Protein AF-A0A521ZSY3-F1 (afdb_monomer_lite)

Secondary structure (DSSP, 8-state):
---TT--------------------TTTS-HHHHHHHHHHHHS-HHHHHHHHHHHTSHHHHHHTHHHHHHHHHHHHHTTSS-HHHHHHHHHHTT-

Radius of gyration: 20.47 Å; chains: 1; bounding box: 35×63×45 Å

Sequence (95 aa):
MWNPFAKKSTQPVAGTGGASQPSDDPQNMGFMQRLAMKKLASMSEAERMKLMQKVLTPDNIQKNKGQILGAMEQMKASGQISEAQMREAKQRMGL

Foldseek 3Di:
DDDPPPPDPDDDPDDDDDPDPPPVPLVPDDPVRNVVVVVQVPDDPVVVVVVVVVCLDLVNCVVCVVVVLVVLVVCVVVVVDPPVRSVVVCVVSVD

Structure (mmCIF, N/CA/C/O backbone):
data_AF-A0A521ZSY3-F1
#
_entry.id   AF-A0A521ZSY3-F1
#
loop_
_ato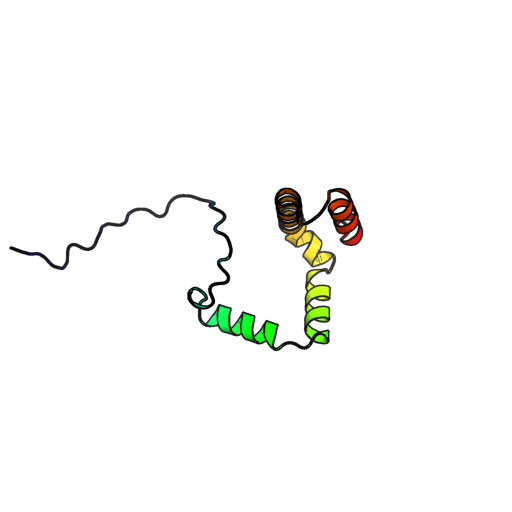m_site.group_PDB
_atom_site.id
_atom_site.type_symbol
_atom_site.label_atom_id
_atom_site.label_alt_id
_atom_site.label_comp_id
_atom_site.label_asym_id
_atom_site.label_entity_id
_atom_site.label_seq_id
_atom_site.pdbx_PDB_ins_code
_atom_site.Cartn_x
_atom_site.Cartn_y
_atom_site.Cartn_z
_atom_site.occupancy
_atom_site.B_iso_or_equiv
_atom_site.auth_seq_id
_atom_site.auth_comp_id
_atom_site.auth_asym_id
_atom_site.auth_atom_id
_atom_site.pdbx_PDB_model_num
ATOM 1 N N . MET A 1 1 ? -8.674 -50.419 30.621 1.00 50.00 1 MET A N 1
ATOM 2 C CA . MET A 1 1 ? -7.493 -50.549 29.737 1.00 50.00 1 MET A CA 1
ATOM 3 C C . MET A 1 1 ? -7.309 -49.222 29.014 1.00 50.00 1 MET A C 1
ATOM 5 O O . MET A 1 1 ? -8.262 -48.739 28.419 1.00 50.00 1 MET A O 1
ATOM 9 N N . TRP A 1 2 ? -6.151 -48.582 29.167 1.00 62.16 2 TRP A N 1
ATOM 10 C CA . TRP A 1 2 ? -5.852 -47.255 28.614 1.00 62.16 2 TRP A CA 1
ATOM 11 C C . TRP A 1 2 ? -5.376 -47.389 27.161 1.00 62.16 2 TRP A C 1
ATOM 13 O O . TRP A 1 2 ? -4.517 -48.221 26.883 1.00 62.16 2 TRP A O 1
ATOM 23 N N . ASN A 1 3 ? -5.961 -46.615 26.239 1.00 73.19 3 ASN A N 1
ATOM 24 C CA . ASN A 1 3 ? -5.700 -46.708 24.801 1.00 73.19 3 ASN A CA 1
ATOM 25 C C . ASN A 1 3 ? -5.027 -45.412 24.287 1.00 73.19 3 ASN A C 1
ATOM 27 O O . ASN A 1 3 ? -5.719 -44.409 24.094 1.00 73.19 3 ASN A O 1
ATOM 31 N N . PRO A 1 4 ? -3.699 -45.392 24.064 1.00 68.62 4 PRO A N 1
ATOM 32 C CA . PRO A 1 4 ? -2.937 -44.176 23.755 1.00 68.62 4 PRO A CA 1
ATOM 33 C C . PRO A 1 4 ? -2.982 -43.760 22.269 1.00 68.62 4 PRO A C 1
ATOM 35 O O . PRO A 1 4 ? -2.247 -42.868 21.854 1.00 68.62 4 PRO A O 1
ATOM 38 N N . PHE A 1 5 ? -3.861 -44.367 21.463 1.00 69.31 5 PHE A N 1
ATOM 39 C CA . PHE A 1 5 ? -4.014 -44.081 20.029 1.00 69.31 5 PHE A CA 1
ATOM 40 C C . PHE A 1 5 ? -5.415 -43.610 19.629 1.00 69.31 5 PHE A C 1
ATOM 42 O O . PHE A 1 5 ? -5.738 -43.599 18.441 1.00 69.31 5 PHE A O 1
ATOM 49 N N . ALA A 1 6 ? -6.238 -43.170 20.587 1.00 62.28 6 ALA A N 1
ATOM 50 C CA . ALA A 1 6 ? -7.470 -42.442 20.292 1.00 62.28 6 ALA A CA 1
ATOM 51 C C . ALA A 1 6 ? -7.127 -41.050 19.716 1.00 62.28 6 ALA A C 1
ATOM 53 O O . ALA A 1 6 ? -7.206 -40.022 20.389 1.00 62.28 6 ALA A O 1
ATOM 54 N N . LYS A 1 7 ? -6.660 -41.030 18.462 1.00 61.69 7 LYS A N 1
ATOM 55 C CA . LYS A 1 7 ? -6.414 -39.824 17.675 1.00 61.69 7 LYS A CA 1
ATOM 56 C C . LYS A 1 7 ? -7.737 -39.078 17.549 1.00 61.69 7 LYS A C 1
ATOM 58 O O . LYS A 1 7 ? -8.713 -39.623 17.041 1.00 61.69 7 LYS A O 1
ATOM 63 N N . LYS A 1 8 ? -7.743 -37.833 18.031 1.00 54.03 8 LYS A N 1
ATOM 64 C CA . LYS A 1 8 ? -8.843 -36.878 17.888 1.00 54.03 8 LYS A CA 1
ATOM 65 C C . LYS A 1 8 ? -9.307 -36.856 16.431 1.00 54.03 8 LYS A C 1
ATOM 67 O O . LYS A 1 8 ? -8.562 -36.466 15.535 1.00 54.03 8 LYS A O 1
ATOM 72 N N . SER A 1 9 ? -10.539 -37.293 16.223 1.00 53.50 9 SER A N 1
ATOM 73 C CA . SER A 1 9 ? -11.300 -37.117 14.997 1.00 53.50 9 SER A CA 1
ATOM 74 C C . SER A 1 9 ? -11.619 -35.631 14.819 1.00 53.50 9 SER A C 1
ATOM 76 O O . SER A 1 9 ? -12.668 -35.159 15.251 1.00 53.50 9 SER A O 1
ATOM 78 N N . THR A 1 10 ? -10.705 -34.881 14.207 1.00 43.69 10 THR A N 1
ATOM 79 C CA . THR A 1 10 ? -11.004 -33.547 13.679 1.00 43.69 10 THR A CA 1
ATOM 80 C C . THR A 1 10 ? -11.591 -33.715 12.279 1.00 43.69 10 THR A C 1
ATOM 82 O O . THR A 1 10 ? -10.866 -33.816 11.293 1.00 43.69 10 THR A O 1
ATOM 85 N N . GLN A 1 11 ? -12.917 -33.782 12.199 1.00 47.16 11 GLN A N 1
ATOM 86 C CA . GLN A 1 11 ? -13.659 -33.258 11.048 1.00 47.16 11 GLN A CA 1
ATOM 87 C C . GLN A 1 11 ? -13.990 -31.776 11.313 1.00 47.16 11 GLN A C 1
ATOM 89 O O . GLN A 1 11 ? -13.974 -31.380 12.479 1.00 47.16 11 GLN A O 1
ATOM 94 N N . PRO A 1 12 ? -14.444 -30.973 10.334 1.00 46.84 12 PRO A N 1
ATOM 95 C CA . PRO A 1 12 ? -14.166 -30.933 8.898 1.00 46.84 12 PRO A CA 1
ATOM 96 C C . PRO A 1 12 ? -13.566 -29.561 8.493 1.00 46.84 12 PRO A C 1
ATOM 98 O O . PRO A 1 12 ? -13.811 -28.540 9.130 1.00 46.84 12 PRO A O 1
ATOM 101 N N . VAL A 1 13 ? -12.803 -29.502 7.399 1.00 48.88 13 VAL A N 1
ATOM 102 C CA . VAL A 1 13 ? -12.417 -28.225 6.770 1.00 48.88 13 VAL A CA 1
ATOM 103 C C . VAL A 1 13 ? -13.572 -27.712 5.909 1.00 48.88 13 VAL A C 1
ATOM 105 O O . VAL A 1 13 ? -13.682 -28.030 4.729 1.00 48.88 13 VAL A O 1
ATOM 108 N N . ALA A 1 14 ? -14.459 -26.930 6.515 1.00 42.44 14 ALA A N 1
ATOM 109 C CA . ALA A 1 14 ? -15.461 -26.143 5.810 1.00 42.44 14 ALA A CA 1
ATOM 110 C C . ALA A 1 14 ? -15.559 -24.752 6.451 1.00 42.44 14 ALA A C 1
ATOM 112 O O . ALA A 1 14 ? -15.762 -24.640 7.656 1.00 42.44 14 ALA A O 1
ATOM 113 N N . GLY A 1 15 ? -15.434 -23.710 5.626 1.00 38.16 15 GLY A N 1
ATOM 114 C CA . GLY A 1 15 ? -15.745 -22.321 5.981 1.00 38.16 15 GLY A CA 1
ATOM 115 C C . GLY A 1 15 ? -14.506 -21.428 6.092 1.00 38.16 15 GLY A C 1
ATOM 116 O O . GLY A 1 15 ? -13.789 -21.454 7.081 1.00 38.16 15 GLY A O 1
ATOM 117 N N . THR A 1 16 ? -14.099 -20.760 5.011 1.00 40.25 16 THR A N 1
ATOM 118 C CA . THR A 1 16 ? -14.449 -19.354 4.712 1.00 40.25 16 THR A CA 1
ATOM 119 C C . THR A 1 16 ? -14.003 -18.338 5.767 1.00 40.25 16 THR A C 1
ATOM 121 O O . THR A 1 16 ? -14.642 -18.175 6.798 1.00 40.25 16 THR A O 1
ATOM 124 N N . GLY A 1 17 ? -12.980 -17.560 5.397 1.00 42.56 17 GLY A N 1
ATOM 125 C CA . GLY A 1 17 ? -13.009 -16.102 5.534 1.00 42.56 17 GLY A CA 1
ATOM 126 C C . GLY A 1 17 ? -13.049 -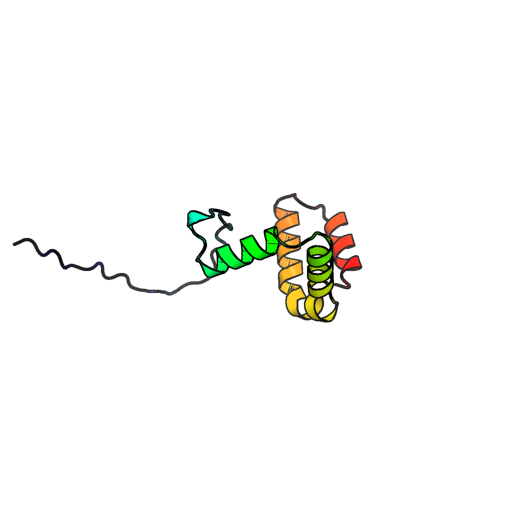15.545 6.953 1.00 42.56 17 GLY A C 1
ATOM 127 O O . GLY A 1 17 ? -14.023 -14.912 7.336 1.00 42.56 17 GLY A O 1
ATOM 128 N N . GLY A 1 18 ? -11.958 -15.701 7.696 1.00 33.81 18 GLY A N 1
ATOM 129 C CA . GLY A 1 18 ? -11.707 -14.947 8.920 1.00 33.81 18 GLY A CA 1
ATOM 130 C C . GLY A 1 18 ? -10.346 -14.281 8.817 1.00 33.81 18 GLY A C 1
ATOM 131 O O . GLY A 1 18 ? -9.325 -14.951 8.959 1.00 33.81 18 GLY A O 1
ATOM 132 N N . ALA A 1 19 ? -10.346 -12.982 8.519 1.00 46.47 19 ALA A N 1
ATOM 133 C CA . ALA A 1 19 ? -9.183 -12.108 8.554 1.00 46.47 19 ALA A CA 1
ATOM 134 C C . ALA A 1 19 ? -8.456 -12.258 9.899 1.00 46.47 19 ALA A C 1
ATOM 136 O O . ALA A 1 19 ? -8.826 -11.649 10.898 1.00 46.47 19 ALA A O 1
ATOM 137 N N . SER A 1 20 ? -7.438 -13.109 9.923 1.00 42.78 20 SER A N 1
ATOM 138 C CA . SER A 1 20 ? -6.514 -13.210 11.041 1.00 42.78 20 SER A CA 1
ATOM 139 C C . SER A 1 20 ? -5.367 -12.277 10.705 1.00 42.78 20 SER A C 1
ATOM 141 O O . SER A 1 20 ? -4.707 -12.455 9.680 1.00 42.78 20 SER A O 1
ATOM 143 N N . GLN A 1 21 ? -5.217 -11.238 11.524 1.00 46.16 21 GLN A N 1
ATOM 144 C CA . GLN A 1 21 ? -4.083 -10.318 11.550 1.00 46.16 21 GLN A CA 1
ATOM 145 C C . GLN A 1 21 ? -2.787 -11.043 11.152 1.00 46.16 21 GLN A C 1
ATOM 147 O O . GLN A 1 21 ? -2.560 -12.147 11.663 1.00 46.1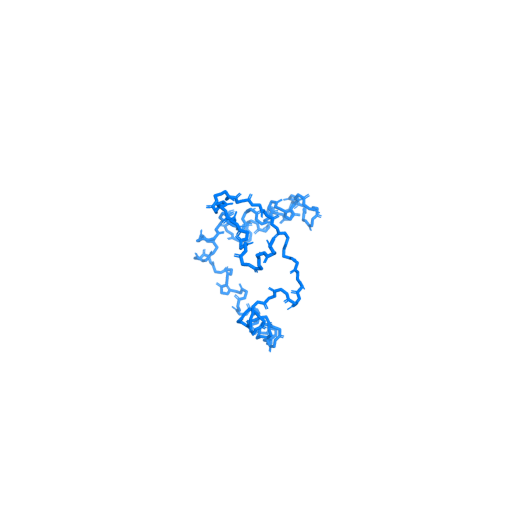6 21 GLN A O 1
ATOM 152 N N . PRO A 1 22 ? -1.917 -10.458 10.304 1.00 46.28 22 PRO A N 1
ATOM 153 C CA . PRO A 1 22 ? -0.553 -10.939 10.225 1.00 46.28 22 PRO A CA 1
ATOM 154 C C . PRO A 1 22 ? 0.040 -10.673 11.606 1.00 46.28 22 PRO A C 1
ATOM 156 O O . PRO A 1 22 ? 0.449 -9.566 11.936 1.00 46.28 22 PRO A O 1
ATOM 159 N N . SER A 1 23 ? 0.004 -11.680 12.467 1.00 47.38 23 SER A N 1
ATOM 160 C CA . SER A 1 23 ? 0.955 -11.752 13.552 1.00 47.38 23 SER A CA 1
ATOM 161 C C . SER A 1 23 ? 2.287 -11.847 12.820 1.00 47.38 23 SER A C 1
ATOM 163 O O . SER A 1 23 ? 2.632 -12.900 12.283 1.00 47.38 23 SER A O 1
ATOM 165 N N . ASP A 1 24 ? 2.996 -10.721 12.729 1.00 56.56 24 ASP A N 1
ATOM 166 C CA . ASP A 1 24 ? 4.409 -10.603 12.348 1.00 56.56 24 ASP A CA 1
ATOM 167 C C . ASP A 1 24 ? 5.301 -11.358 13.354 1.00 56.56 24 ASP A C 1
ATOM 169 O O . ASP A 1 24 ? 6.388 -10.924 13.717 1.00 56.56 24 ASP A O 1
ATOM 173 N N . ASP A 1 25 ? 4.833 -12.504 13.845 1.00 54.91 25 ASP A N 1
ATOM 174 C CA . ASP A 1 25 ? 5.568 -13.407 14.691 1.00 54.91 25 ASP A CA 1
ATOM 175 C C . ASP A 1 25 ? 6.551 -14.146 13.786 1.00 54.91 25 ASP A C 1
ATOM 177 O O . ASP A 1 25 ? 6.152 -15.027 13.008 1.00 54.91 25 ASP A O 1
ATOM 181 N N . PRO A 1 26 ? 7.860 -13.843 13.869 1.00 60.59 26 PRO A N 1
ATOM 182 C CA . PRO A 1 26 ? 8.858 -14.536 13.068 1.00 60.59 26 PRO A CA 1
ATOM 183 C C . PRO A 1 26 ? 8.847 -16.043 13.359 1.00 60.59 26 PRO A C 1
ATOM 185 O O . PRO A 1 26 ? 9.310 -16.832 12.531 1.00 60.59 26 PRO A O 1
ATOM 188 N N . GLN A 1 27 ? 8.288 -16.467 14.501 1.00 64.31 27 GLN A N 1
ATOM 189 C CA . GLN A 1 27 ? 8.102 -17.863 14.885 1.00 64.31 27 GLN A CA 1
ATOM 190 C C . GLN A 1 27 ? 7.084 -18.624 14.024 1.00 64.31 27 GLN A C 1
ATOM 192 O O . GLN A 1 27 ? 7.336 -19.795 13.749 1.00 64.31 27 GLN A O 1
ATOM 197 N N . ASN A 1 28 ? 6.034 -17.975 13.512 1.00 65.12 28 ASN A N 1
ATOM 198 C CA . ASN A 1 28 ? 4.972 -18.634 12.736 1.00 65.12 28 ASN A CA 1
ATOM 199 C C . ASN A 1 28 ? 5.211 -18.633 11.215 1.00 65.12 28 ASN A C 1
ATOM 201 O O . ASN A 1 28 ? 4.431 -19.211 10.460 1.00 65.12 28 ASN A O 1
ATOM 205 N N . MET A 1 29 ? 6.299 -18.020 10.743 1.00 76.31 29 MET A N 1
ATOM 206 C CA . MET A 1 29 ? 6.632 -17.984 9.318 1.00 76.31 29 MET A CA 1
ATOM 207 C C . MET A 1 29 ? 7.364 -19.255 8.873 1.00 76.31 29 MET A C 1
ATOM 209 O O . MET A 1 29 ? 8.387 -19.639 9.450 1.00 76.31 29 MET A O 1
ATOM 213 N N . GLY A 1 30 ? 6.889 -19.873 7.787 1.00 88.25 30 GLY A N 1
ATOM 214 C CA . GLY A 1 30 ? 7.580 -20.993 7.146 1.00 88.25 30 GLY A CA 1
ATOM 215 C C . GLY A 1 30 ? 8.988 -20.606 6.672 1.00 88.25 30 GLY A C 1
ATOM 216 O O . GLY A 1 30 ? 9.267 -19.438 6.399 1.00 88.25 30 GLY A O 1
ATOM 217 N N . PHE A 1 31 ? 9.890 -21.584 6.530 1.00 87.06 31 PHE A N 1
ATOM 218 C CA . PHE A 1 31 ? 11.287 -21.345 6.125 1.00 87.06 31 PHE A CA 1
ATOM 219 C C . PHE A 1 31 ? 11.407 -20.482 4.854 1.00 87.06 31 PHE A C 1
ATOM 221 O O . PHE A 1 31 ? 12.210 -19.551 4.801 1.00 87.06 31 PHE A O 1
ATOM 228 N N . MET A 1 32 ? 10.550 -20.733 3.859 1.00 83.19 32 MET A N 1
ATOM 229 C CA . MET A 1 32 ? 10.515 -19.968 2.611 1.00 83.19 32 MET A CA 1
ATOM 230 C C . MET A 1 32 ? 10.052 -18.517 2.815 1.00 83.19 32 MET A C 1
ATOM 232 O O . MET A 1 32 ? 10.625 -17.602 2.229 1.00 83.19 32 MET A O 1
ATOM 236 N N . GLN A 1 33 ? 9.067 -18.289 3.687 1.00 82.06 33 GLN A N 1
ATOM 237 C CA . GLN A 1 33 ? 8.582 -16.950 4.026 1.00 82.06 33 GLN A CA 1
ATOM 238 C C . GLN A 1 33 ? 9.646 -16.151 4.789 1.00 82.06 33 GLN A C 1
ATOM 240 O O . GLN A 1 33 ? 9.899 -14.995 4.455 1.00 82.06 33 GLN A O 1
ATOM 245 N N . ARG A 1 34 ? 10.349 -16.786 5.738 1.00 85.25 34 ARG A N 1
ATOM 246 C CA . ARG A 1 34 ? 11.501 -16.183 6.430 1.00 85.25 34 ARG A CA 1
ATOM 247 C C . ARG A 1 34 ? 12.605 -15.795 5.456 1.00 85.25 34 ARG A C 1
ATOM 249 O O . ARG A 1 34 ? 13.175 -14.713 5.573 1.00 85.25 34 ARG A O 1
ATOM 256 N N . LEU A 1 35 ? 12.905 -16.658 4.486 1.00 86.94 35 LEU A N 1
ATOM 257 C CA . LEU A 1 35 ? 13.919 -16.373 3.477 1.00 86.94 35 LEU A CA 1
ATOM 258 C C . LEU A 1 35 ? 13.503 -15.200 2.579 1.00 86.94 35 LEU A C 1
ATOM 260 O O . LEU A 1 35 ? 14.327 -14.331 2.302 1.00 86.94 35 LEU A O 1
ATOM 264 N N . ALA A 1 36 ? 12.231 -15.139 2.178 1.00 82.31 36 ALA A N 1
ATOM 265 C CA . ALA A 1 36 ? 11.679 -14.033 1.400 1.00 82.31 36 ALA A CA 1
ATOM 266 C C . ALA A 1 36 ? 11.723 -12.705 2.173 1.00 82.31 36 ALA A C 1
ATOM 268 O O . ALA A 1 36 ? 12.198 -11.705 1.636 1.00 82.31 36 ALA A O 1
ATOM 269 N N . MET A 1 37 ? 11.323 -12.701 3.449 1.00 82.94 37 MET A N 1
ATOM 270 C CA . MET A 1 37 ? 11.428 -11.516 4.305 1.00 82.94 37 MET A CA 1
ATOM 271 C C . MET A 1 37 ? 12.875 -11.092 4.525 1.00 82.94 37 MET A C 1
ATOM 273 O O . MET A 1 37 ? 13.189 -9.914 4.404 1.00 82.94 37 MET A O 1
ATOM 277 N N . LYS A 1 38 ? 13.786 -12.039 4.773 1.00 84.50 38 LYS A N 1
ATOM 278 C CA . LYS A 1 38 ? 15.216 -11.744 4.907 1.00 84.50 38 LYS A CA 1
ATOM 279 C C . LYS A 1 38 ? 15.786 -11.151 3.618 1.00 84.50 38 LYS A C 1
ATOM 281 O O . LYS A 1 38 ? 16.559 -10.202 3.688 1.00 84.50 38 LYS A O 1
ATOM 286 N N . LYS A 1 39 ? 15.375 -11.659 2.451 1.00 79.94 39 LYS A N 1
ATOM 287 C CA . LYS A 1 39 ? 15.758 -11.113 1.142 1.00 79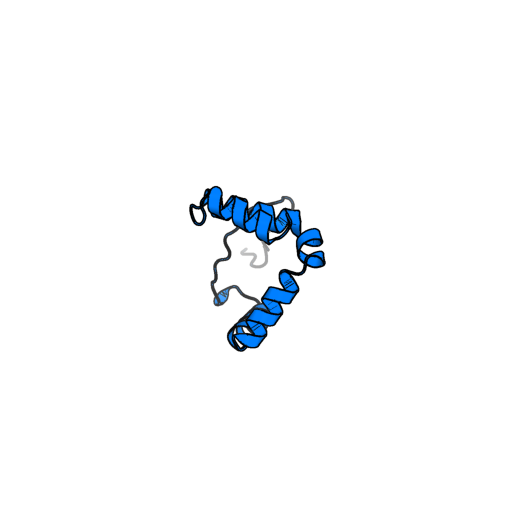.94 39 LYS A CA 1
ATOM 288 C C . LYS A 1 39 ? 15.227 -9.698 0.933 1.00 79.94 39 LYS A C 1
ATOM 290 O O . LYS A 1 39 ? 16.000 -8.834 0.534 1.00 79.94 39 LYS A O 1
ATOM 295 N N . LEU A 1 40 ? 13.961 -9.447 1.262 1.00 77.50 40 LEU A N 1
ATOM 296 C CA . LEU A 1 40 ? 13.355 -8.116 1.198 1.00 77.50 40 LEU A CA 1
ATOM 297 C C . LEU A 1 40 ? 14.032 -7.131 2.167 1.00 77.50 40 LEU A C 1
ATOM 299 O O . LEU A 1 40 ? 14.316 -5.991 1.802 1.00 77.50 40 LEU A O 1
ATOM 303 N N . ALA A 1 41 ? 14.359 -7.590 3.378 1.00 77.88 41 ALA A N 1
ATOM 304 C CA . ALA A 1 41 ? 15.104 -6.822 4.367 1.00 77.88 41 ALA A CA 1
ATOM 305 C C . ALA A 1 41 ? 16.519 -6.485 3.869 1.00 77.88 41 ALA A C 1
ATOM 307 O O . ALA A 1 41 ? 16.968 -5.359 4.049 1.00 77.88 41 ALA A O 1
ATOM 308 N N . SER A 1 42 ? 17.182 -7.426 3.189 1.00 79.44 42 SER A N 1
ATOM 309 C CA . SER A 1 42 ? 18.525 -7.249 2.622 1.00 79.44 42 SER A CA 1
ATOM 310 C C . SER A 1 42 ? 18.581 -6.504 1.283 1.00 79.44 42 SER A C 1
ATOM 312 O O . SER A 1 42 ? 19.679 -6.219 0.816 1.00 79.44 42 SER A O 1
ATOM 314 N N . MET A 1 43 ? 17.440 -6.214 0.643 1.00 77.75 43 MET A N 1
ATOM 315 C CA . MET A 1 43 ? 17.415 -5.396 -0.574 1.00 77.75 43 MET A CA 1
ATOM 316 C C . MET A 1 43 ? 17.796 -3.954 -0.249 1.00 77.75 43 MET A C 1
ATOM 318 O O . MET A 1 43 ? 17.329 -3.390 0.744 1.00 77.75 43 MET A O 1
ATOM 322 N N . SER A 1 44 ? 18.592 -3.351 -1.130 1.00 77.19 44 SER A N 1
ATOM 323 C CA . SER A 1 44 ? 18.895 -1.919 -1.069 1.00 77.19 44 SER A CA 1
ATOM 324 C C . SER A 1 44 ? 17.628 -1.079 -1.284 1.00 77.19 44 SER A C 1
ATOM 326 O O . SER A 1 44 ? 16.667 -1.534 -1.912 1.00 77.19 44 SER A O 1
ATOM 328 N N . GLU A 1 45 ? 17.612 0.171 -0.808 1.00 75.19 45 GLU A N 1
ATOM 329 C CA . GLU A 1 45 ? 16.489 1.093 -1.062 1.00 75.19 45 GLU A CA 1
ATOM 330 C C . GLU A 1 45 ? 16.183 1.233 -2.559 1.00 75.19 45 GLU A C 1
ATOM 332 O O . GLU A 1 45 ? 15.018 1.288 -2.947 1.00 75.19 45 GLU A O 1
ATOM 337 N N . ALA A 1 46 ? 17.212 1.188 -3.411 1.00 79.44 46 ALA A N 1
ATOM 338 C CA . ALA A 1 46 ? 17.066 1.225 -4.862 1.00 79.44 46 ALA A CA 1
ATOM 339 C C . ALA A 1 46 ? 16.291 0.011 -5.412 1.00 79.44 46 ALA A C 1
ATOM 341 O O . ALA A 1 46 ? 15.407 0.155 -6.259 1.00 79.44 46 ALA A O 1
ATOM 342 N N . GLU A 1 47 ? 16.577 -1.194 -4.916 1.00 75.19 47 GLU A N 1
ATOM 343 C CA . GLU A 1 47 ? 15.864 -2.410 -5.323 1.00 75.19 47 GLU A CA 1
ATOM 344 C C . GLU A 1 47 ? 14.439 -2.446 -4.777 1.00 75.19 47 GLU A C 1
ATOM 346 O O . GLU A 1 47 ? 13.522 -2.848 -5.495 1.00 75.19 47 GLU A O 1
ATOM 351 N N . ARG A 1 48 ? 14.229 -1.965 -3.545 1.00 75.12 48 ARG A N 1
ATOM 352 C CA . ARG A 1 48 ? 12.886 -1.808 -2.976 1.00 75.12 48 ARG A CA 1
ATOM 353 C C . ARG A 1 48 ? 12.060 -0.808 -3.775 1.00 75.12 48 ARG A C 1
ATOM 355 O O . ARG A 1 48 ? 10.924 -1.125 -4.114 1.00 75.12 48 ARG A O 1
ATOM 362 N N . MET A 1 49 ? 12.622 0.343 -4.153 1.00 73.62 49 MET A N 1
ATOM 363 C CA . MET A 1 49 ? 11.943 1.300 -5.033 1.00 73.62 49 MET A CA 1
ATOM 364 C C . MET A 1 49 ? 11.602 0.673 -6.382 1.00 73.62 49 MET A C 1
ATOM 366 O O . MET A 1 49 ? 10.481 0.826 -6.854 1.00 73.62 49 MET A O 1
ATOM 370 N N . LYS A 1 50 ? 12.525 -0.080 -6.990 1.00 81.62 50 LYS A N 1
ATOM 371 C CA . LYS A 1 50 ? 12.281 -0.767 -8.266 1.00 81.62 50 LYS A CA 1
ATOM 372 C C . LYS A 1 50 ? 11.187 -1.830 -8.153 1.00 81.62 50 LYS A C 1
ATOM 374 O O . LYS A 1 50 ? 10.359 -1.962 -9.054 1.00 81.62 50 LYS A O 1
ATOM 379 N N . LEU A 1 51 ? 11.153 -2.570 -7.047 1.00 78.00 51 LEU A N 1
ATOM 380 C CA . LEU A 1 51 ? 10.095 -3.531 -6.753 1.00 78.00 51 LEU A CA 1
ATOM 381 C C . LEU A 1 51 ? 8.751 -2.825 -6.547 1.00 78.00 51 LEU A C 1
ATOM 383 O O . LEU A 1 51 ? 7.766 -3.225 -7.161 1.00 78.00 51 LEU A O 1
ATOM 387 N N . MET A 1 52 ? 8.715 -1.754 -5.752 1.00 76.69 52 MET A N 1
ATOM 388 C CA . MET A 1 52 ? 7.509 -0.949 -5.554 1.00 76.69 52 MET A CA 1
ATOM 389 C C . MET A 1 52 ? 7.005 -0.369 -6.874 1.00 76.69 52 MET A C 1
ATOM 391 O O . MET A 1 52 ? 5.829 -0.516 -7.176 1.00 76.69 52 MET A O 1
ATOM 395 N N 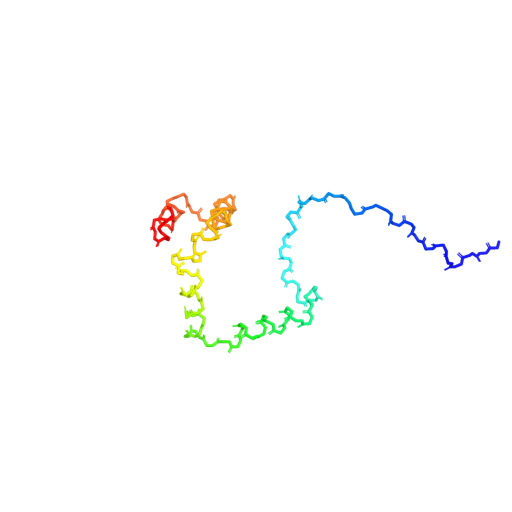. GLN A 1 53 ? 7.883 0.198 -7.703 1.00 77.56 53 GLN A N 1
ATOM 396 C CA . GLN A 1 53 ? 7.530 0.681 -9.040 1.00 77.56 53 GLN A CA 1
ATOM 397 C C . GLN A 1 53 ? 6.955 -0.438 -9.910 1.00 77.56 53 GLN A C 1
ATOM 399 O O . GLN A 1 53 ? 5.951 -0.231 -10.580 1.00 77.56 53 GLN A O 1
ATOM 404 N N . LYS A 1 54 ? 7.541 -1.642 -9.869 1.00 76.50 54 LYS A N 1
ATOM 405 C CA . LYS A 1 54 ? 7.036 -2.804 -10.612 1.00 76.50 54 LYS A CA 1
ATOM 406 C C . LYS A 1 54 ? 5.641 -3.225 -10.142 1.00 76.50 54 LYS A C 1
ATOM 408 O O . LYS A 1 54 ? 4.794 -3.562 -10.968 1.00 76.50 54 LYS A O 1
ATOM 413 N N . VAL A 1 55 ? 5.390 -3.204 -8.837 1.00 73.31 55 VAL A N 1
ATOM 414 C CA . VAL A 1 55 ? 4.078 -3.528 -8.253 1.00 73.31 55 VAL A CA 1
ATOM 415 C C . VAL A 1 55 ? 3.048 -2.435 -8.562 1.00 73.31 55 VAL A C 1
ATOM 417 O O . VAL A 1 55 ? 1.905 -2.754 -8.870 1.00 73.31 55 VAL A O 1
ATOM 420 N N . LEU A 1 56 ? 3.468 -1.169 -8.573 1.00 73.81 56 LEU A N 1
ATOM 421 C CA . LEU A 1 56 ? 2.654 0.006 -8.900 1.00 73.81 56 LEU A CA 1
ATOM 422 C C . LEU A 1 56 ? 2.569 0.292 -10.410 1.00 73.81 56 LEU A C 1
ATOM 424 O O . LEU A 1 56 ? 2.154 1.376 -10.815 1.00 73.81 56 LEU A O 1
ATOM 428 N N . THR A 1 57 ? 2.955 -0.656 -11.266 1.00 82.12 57 THR A N 1
ATOM 429 C CA . THR A 1 57 ? 2.693 -0.522 -12.704 1.00 82.12 57 THR A CA 1
ATOM 430 C C . THR A 1 57 ? 1.186 -0.575 -12.967 1.00 82.12 57 THR A C 1
ATOM 432 O O . THR A 1 57 ? 0.482 -1.339 -12.300 1.00 82.12 57 THR A O 1
ATOM 435 N N . PRO A 1 58 ? 0.674 0.185 -13.951 1.00 76.50 58 PRO A N 1
ATOM 436 C CA . PRO A 1 58 ? -0.758 0.244 -14.242 1.00 76.50 58 PRO A CA 1
ATOM 437 C C . PRO A 1 58 ? -1.358 -1.141 -14.520 1.00 76.50 58 PRO A C 1
ATOM 439 O O . PRO A 1 58 ? -2.436 -1.443 -14.014 1.00 76.50 58 PRO A O 1
ATOM 442 N N . ASP A 1 59 ? -0.629 -2.027 -15.205 1.00 82.56 59 ASP A N 1
ATOM 443 C CA . ASP A 1 59 ? -1.057 -3.411 -15.454 1.00 82.56 59 ASP A CA 1
ATOM 444 C C . ASP A 1 59 ? -1.284 -4.211 -14.163 1.00 82.56 59 ASP A C 1
ATOM 446 O O . ASP A 1 59 ? -2.252 -4.963 -14.040 1.00 82.56 59 ASP A O 1
ATOM 450 N N . ASN A 1 60 ? -0.391 -4.071 -13.182 1.00 80.94 60 ASN A N 1
ATOM 451 C CA . ASN A 1 60 ? -0.497 -4.786 -11.911 1.00 80.94 60 ASN A CA 1
ATOM 452 C C . ASN A 1 60 ? -1.530 -4.148 -10.984 1.00 80.94 60 ASN A C 1
ATOM 454 O O . ASN A 1 60 ? -2.239 -4.871 -10.279 1.00 80.94 60 ASN A O 1
ATOM 458 N N . ILE A 1 61 ? -1.662 -2.822 -11.022 1.00 80.19 61 ILE A N 1
ATOM 459 C CA . ILE A 1 61 ? -2.712 -2.092 -10.312 1.00 80.19 61 ILE A CA 1
ATOM 460 C C . ILE A 1 61 ? -4.088 -2.516 -10.828 1.00 80.19 61 ILE A C 1
ATOM 462 O O . ILE A 1 61 ? -4.963 -2.814 -10.023 1.00 80.19 61 ILE A O 1
ATOM 466 N N . GLN A 1 62 ? -4.284 -2.615 -12.145 1.00 81.62 62 GLN A N 1
ATOM 467 C CA . GLN A 1 62 ? -5.552 -3.067 -12.721 1.00 81.62 62 GLN A CA 1
ATOM 468 C C . GLN A 1 62 ? -5.885 -4.502 -12.309 1.00 81.62 62 GLN A C 1
ATOM 470 O O . GLN A 1 62 ? -7.000 -4.767 -11.859 1.00 81.62 62 GLN A O 1
ATOM 475 N N . LYS A 1 63 ? -4.907 -5.415 -12.382 1.00 85.94 63 LYS A N 1
ATOM 476 C CA . LYS A 1 63 ? -5.079 -6.816 -11.962 1.00 85.94 63 LYS A CA 1
ATOM 477 C C . LYS A 1 63 ? -5.433 -6.958 -10.482 1.00 85.94 63 LYS A C 1
ATOM 479 O O . LYS A 1 63 ? -6.196 -7.849 -10.126 1.00 85.94 63 LYS A O 1
ATOM 484 N N . ASN A 1 64 ? -4.906 -6.082 -9.627 1.00 83.12 64 ASN A N 1
ATOM 485 C CA . ASN A 1 64 ? -5.095 -6.144 -8.175 1.00 83.12 64 ASN A CA 1
ATOM 486 C C . ASN A 1 64 ? -5.999 -5.025 -7.636 1.00 83.12 64 ASN A C 1
ATOM 488 O O . ASN A 1 64 ? -6.045 -4.805 -6.426 1.00 83.12 64 ASN A O 1
ATOM 492 N N . LYS A 1 65 ? -6.755 -4.337 -8.504 1.00 80.19 65 LYS A N 1
ATOM 493 C CA . LYS A 1 65 ? -7.559 -3.153 -8.159 1.00 80.19 65 LYS A CA 1
ATOM 494 C C . LYS A 1 65 ? -8.471 -3.405 -6.962 1.00 80.19 65 LYS A C 1
ATOM 496 O O . LYS A 1 65 ? -8.480 -2.616 -6.024 1.00 80.19 65 LYS A O 1
ATOM 501 N N . GLY A 1 66 ? -9.194 -4.525 -6.965 1.00 85.12 66 GLY A N 1
ATOM 502 C CA . GLY A 1 66 ? -10.090 -4.889 -5.864 1.00 85.12 66 GLY A CA 1
ATOM 503 C C . GLY A 1 66 ? -9.361 -5.065 -4.528 1.00 85.12 66 GLY A C 1
ATOM 504 O O . GLY A 1 66 ? -9.841 -4.593 -3.502 1.00 85.12 66 GLY A O 1
ATOM 505 N N . GLN A 1 67 ? -8.171 -5.671 -4.542 1.00 83.62 67 GLN A N 1
ATOM 506 C CA . GLN A 1 67 ? -7.365 -5.861 -3.333 1.00 83.62 67 GLN A CA 1
ATOM 507 C C . GLN A 1 67 ? -6.792 -4.536 -2.819 1.00 83.62 67 GLN A C 1
ATOM 509 O O . GLN A 1 67 ? -6.828 -4.282 -1.619 1.00 83.62 67 GLN A O 1
ATOM 514 N N . ILE A 1 68 ? -6.319 -3.670 -3.719 1.00 83.06 68 ILE A N 1
ATOM 515 C CA . ILE A 1 68 ? -5.790 -2.343 -3.373 1.00 83.06 68 ILE A CA 1
ATOM 516 C C . ILE A 1 68 ? -6.892 -1.468 -2.759 1.00 83.06 68 ILE A C 1
ATOM 518 O O . ILE A 1 68 ? -6.669 -0.823 -1.736 1.00 83.06 68 ILE A O 1
ATOM 522 N N . LEU A 1 69 ? -8.095 -1.478 -3.343 1.00 85.44 69 LEU A N 1
ATOM 523 C CA . LEU A 1 69 ? -9.247 -0.747 -2.812 1.00 85.44 69 LEU A CA 1
ATOM 524 C C . LEU A 1 69 ? -9.677 -1.279 -1.440 1.00 85.44 69 LEU A C 1
ATOM 526 O O . LEU A 1 69 ? -9.865 -0.481 -0.525 1.00 85.44 69 LEU A O 1
ATOM 530 N N . GLY A 1 70 ? -9.758 -2.601 -1.274 1.00 88.56 70 GLY A N 1
ATOM 531 C CA . GLY A 1 70 ? -10.084 -3.217 0.014 1.00 88.56 70 GLY A CA 1
ATOM 532 C C . GLY A 1 70 ? -9.050 -2.903 1.098 1.00 88.56 70 GLY A C 1
ATOM 533 O O . GLY A 1 70 ? -9.415 -2.562 2.221 1.00 88.56 70 GLY A O 1
ATOM 534 N N . ALA A 1 71 ? -7.758 -2.925 0.756 1.00 85.25 71 ALA A N 1
ATOM 535 C CA . ALA A 1 71 ? -6.691 -2.535 1.674 1.00 85.25 71 ALA A CA 1
ATOM 536 C C . ALA A 1 71 ? -6.784 -1.050 2.063 1.00 85.25 71 ALA A C 1
ATOM 538 O O . ALA A 1 71 ? -6.634 -0.709 3.233 1.00 85.25 71 ALA A O 1
ATOM 539 N N . MET A 1 72 ? -7.085 -0.156 1.114 1.00 84.69 72 MET A N 1
ATOM 540 C CA . MET A 1 72 ? -7.321 1.263 1.412 1.00 84.69 72 MET A CA 1
ATOM 541 C C . MET A 1 72 ? -8.542 1.483 2.307 1.00 84.69 72 MET A C 1
ATOM 543 O O . MET A 1 72 ? -8.506 2.338 3.188 1.00 84.69 72 MET A O 1
ATOM 547 N N . GLU A 1 73 ? -9.623 0.734 2.105 1.00 86.62 73 GLU A N 1
ATOM 548 C CA . GLU A 1 73 ? -10.805 0.812 2.966 1.00 86.62 73 GLU A CA 1
ATOM 549 C C . GLU A 1 73 ? -10.514 0.321 4.380 1.00 86.62 73 GLU A C 1
ATOM 551 O O . GLU A 1 73 ? -10.929 0.969 5.336 1.00 86.62 73 GLU A O 1
ATOM 556 N N . GLN A 1 74 ? -9.732 -0.750 4.527 1.00 88.56 74 GLN A N 1
ATOM 557 C CA . GLN A 1 74 ? -9.253 -1.204 5.831 1.00 88.56 74 GLN A CA 1
ATOM 558 C C . GLN A 1 74 ? -8.357 -0.162 6.505 1.00 88.56 74 GLN A C 1
ATOM 560 O O . GLN A 1 74 ? -8.527 0.097 7.692 1.00 88.56 74 GLN A O 1
ATOM 565 N N . MET A 1 75 ? -7.457 0.482 5.755 1.00 85.62 75 MET A N 1
ATOM 566 C CA . MET A 1 75 ? -6.609 1.565 6.270 1.00 85.62 75 MET A CA 1
ATOM 567 C C . MET A 1 75 ? -7.422 2.800 6.680 1.00 85.62 75 MET A C 1
ATOM 569 O O . MET A 1 75 ? -7.097 3.470 7.658 1.00 85.62 75 MET A O 1
ATOM 573 N N . LYS A 1 76 ? -8.502 3.109 5.958 1.00 88.88 76 LYS A N 1
ATOM 574 C CA . LYS A 1 76 ? -9.440 4.162 6.359 1.00 88.88 76 LYS A CA 1
ATOM 575 C C . LYS A 1 76 ? -10.201 3.762 7.619 1.00 88.88 76 LYS A C 1
ATOM 577 O O . LYS A 1 76 ? -10.317 4.564 8.538 1.00 88.88 76 LYS A O 1
ATOM 582 N N . ALA A 1 77 ? -10.713 2.534 7.669 1.00 89.56 77 ALA A N 1
ATOM 583 C CA . ALA A 1 77 ? -11.466 2.021 8.810 1.00 89.56 77 ALA A CA 1
ATOM 584 C C . ALA A 1 77 ? -10.607 1.937 10.082 1.00 89.56 77 ALA A C 1
ATOM 586 O O . ALA A 1 77 ? -11.117 2.161 11.175 1.00 89.56 77 ALA A O 1
ATOM 587 N N . SER A 1 78 ? -9.305 1.670 9.945 1.00 91.00 78 SER A N 1
ATOM 588 C CA . SER A 1 78 ? -8.340 1.687 11.049 1.00 91.00 78 SER A CA 1
ATOM 589 C C . SER A 1 78 ? -7.860 3.093 11.431 1.00 91.00 78 SER A C 1
ATOM 591 O O . SER A 1 78 ? -7.109 3.236 12.393 1.00 91.00 78 SER A O 1
ATOM 593 N N . GLY A 1 79 ? -8.268 4.132 10.692 1.00 88.31 79 GLY A N 1
ATOM 594 C CA . GLY A 1 79 ? -7.847 5.516 10.916 1.00 88.31 79 GLY A CA 1
ATOM 595 C C . GLY A 1 79 ? -6.411 5.822 10.481 1.00 88.31 79 GLY A C 1
ATOM 596 O O . GLY A 1 79 ? -5.908 6.902 10.779 1.00 88.31 79 GLY A O 1
ATOM 597 N N . GLN A 1 80 ? -5.744 4.906 9.772 1.00 86.75 80 GLN A N 1
ATOM 598 C CA . GLN A 1 80 ? -4.385 5.111 9.260 1.00 86.75 80 GLN A CA 1
ATOM 599 C C . GLN A 1 80 ? -4.332 6.130 8.115 1.00 86.75 80 GLN A C 1
ATOM 601 O O . GLN A 1 80 ? -3.306 6.783 7.937 1.00 86.75 80 GLN A O 1
ATOM 606 N N . ILE A 1 81 ? -5.421 6.275 7.349 1.00 90.00 81 ILE A N 1
ATOM 607 C CA . ILE A 1 81 ? -5.544 7.279 6.283 1.00 90.00 81 ILE A CA 1
ATOM 608 C C . ILE A 1 81 ? -6.902 7.982 6.329 1.00 90.00 81 ILE A C 1
ATOM 610 O O . ILE A 1 81 ? -7.928 7.372 6.634 1.00 90.00 81 ILE A O 1
ATOM 614 N N . SER A 1 82 ? -6.927 9.265 5.969 1.00 89.44 82 SER A N 1
ATOM 615 C CA . SER A 1 82 ? -8.178 10.011 5.798 1.00 89.44 82 SER A CA 1
ATOM 616 C C . SER A 1 82 ? -8.847 9.711 4.449 1.00 89.44 82 SER A C 1
ATOM 618 O O . SER A 1 82 ? -8.210 9.235 3.507 1.00 89.44 82 SER A O 1
ATOM 620 N N . GLU A 1 83 ? -10.136 10.036 4.308 1.00 87.25 83 GLU A N 1
ATOM 621 C CA . GLU A 1 83 ? -10.834 9.925 3.014 1.00 87.25 83 GLU A CA 1
ATOM 622 C C . GLU A 1 83 ? -10.174 10.754 1.909 1.00 87.25 83 GLU A C 1
ATOM 624 O O . GLU A 1 83 ? -10.103 10.306 0.764 1.00 87.25 83 GLU A 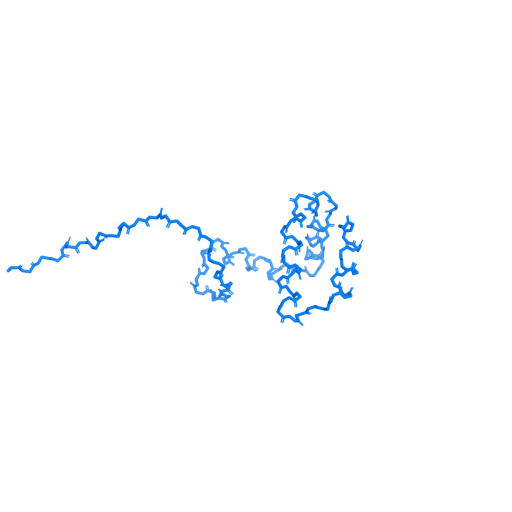O 1
ATOM 629 N N . ALA A 1 84 ? -9.667 11.941 2.247 1.00 88.50 84 ALA A N 1
ATOM 630 C CA . ALA A 1 84 ? -8.962 12.794 1.298 1.00 88.50 84 ALA A CA 1
ATOM 631 C C . ALA A 1 84 ? -7.672 12.119 0.807 1.00 88.50 84 ALA A C 1
ATOM 633 O O . ALA A 1 84 ? -7.426 12.070 -0.397 1.00 88.50 84 ALA A O 1
ATOM 634 N N . GLN A 1 85 ? -6.908 11.517 1.723 1.00 85.56 85 GLN A N 1
ATOM 635 C CA . GLN A 1 85 ? -5.681 10.782 1.402 1.00 85.56 85 GLN A CA 1
ATOM 636 C C . GLN A 1 85 ? -5.969 9.520 0.584 1.00 85.56 85 GLN A C 1
ATOM 638 O O . GLN A 1 85 ? -5.255 9.226 -0.371 1.00 85.56 85 GLN A O 1
ATOM 643 N N . MET A 1 86 ? -7.053 8.803 0.896 1.00 85.44 86 MET A N 1
ATOM 644 C CA . MET A 1 86 ? -7.512 7.675 0.087 1.00 85.44 86 MET A CA 1
ATOM 645 C C . MET A 1 86 ? -7.853 8.126 -1.339 1.00 85.44 86 MET A C 1
ATOM 647 O O . MET A 1 86 ? -7.460 7.476 -2.305 1.00 85.44 86 MET A O 1
ATOM 651 N N . ARG A 1 87 ? -8.602 9.223 -1.489 1.00 87.06 87 ARG A N 1
ATOM 652 C CA . ARG A 1 87 ? -9.028 9.726 -2.800 1.00 87.06 87 ARG A CA 1
ATOM 653 C C . ARG A 1 87 ? -7.838 10.169 -3.646 1.00 87.06 87 ARG A C 1
ATOM 655 O O . ARG A 1 87 ? -7.784 9.834 -4.826 1.00 87.06 87 ARG A O 1
ATOM 662 N N . GLU A 1 88 ? -6.880 10.862 -3.041 1.00 87.75 88 GLU A N 1
ATOM 663 C CA . GLU A 1 88 ? -5.633 11.249 -3.700 1.00 87.75 88 GLU A CA 1
ATOM 664 C C . GLU A 1 88 ? -4.808 10.018 -4.106 1.00 87.75 88 GLU A C 1
ATOM 666 O O . GLU A 1 88 ? -4.328 9.936 -5.236 1.00 87.75 88 GLU A O 1
ATOM 671 N N . ALA A 1 89 ? -4.695 9.019 -3.226 1.00 83.44 89 ALA A N 1
ATOM 672 C CA . ALA A 1 89 ? -3.994 7.775 -3.529 1.00 83.44 89 ALA A CA 1
ATOM 673 C C . ALA A 1 89 ? -4.648 7.014 -4.695 1.00 83.44 89 ALA A C 1
ATOM 675 O O . ALA A 1 89 ? -3.942 6.557 -5.593 1.00 83.44 89 ALA A O 1
ATOM 676 N N . LYS A 1 90 ? -5.986 6.933 -4.732 1.00 82.81 90 LYS A N 1
ATOM 677 C CA . LYS A 1 90 ? -6.733 6.339 -5.855 1.00 82.81 90 LYS A CA 1
ATOM 678 C C . LYS A 1 90 ? -6.438 7.068 -7.168 1.00 82.81 90 LYS A C 1
ATOM 680 O O . LYS A 1 90 ? -6.081 6.425 -8.150 1.00 82.81 90 LYS A O 1
ATOM 685 N N . GLN A 1 91 ? -6.472 8.403 -7.156 1.00 84.62 91 GLN A N 1
ATOM 686 C CA . GLN A 1 91 ? -6.153 9.221 -8.331 1.00 84.62 91 GLN A CA 1
ATOM 687 C C . GLN A 1 91 ? -4.718 9.001 -8.824 1.00 84.62 91 GLN A C 1
ATOM 689 O O . GLN A 1 91 ? -4.505 8.801 -10.017 1.00 84.62 91 GLN A O 1
ATOM 694 N N . ARG A 1 92 ? -3.736 8.975 -7.914 1.00 78.50 92 ARG A N 1
ATOM 695 C CA . ARG A 1 92 ? -2.323 8.729 -8.255 1.00 78.50 92 ARG A CA 1
ATOM 696 C C . ARG A 1 92 ? -2.075 7.326 -8.810 1.00 78.50 92 ARG A C 1
ATOM 698 O O . ARG A 1 92 ? -1.148 7.141 -9.589 1.00 78.50 92 ARG A O 1
ATOM 705 N N . MET A 1 93 ? -2.896 6.352 -8.422 1.00 75.44 93 MET A N 1
ATOM 706 C CA . MET A 1 93 ? -2.832 4.976 -8.918 1.00 75.44 93 MET A CA 1
ATOM 707 C C . MET A 1 93 ? -3.658 4.748 -10.196 1.00 75.44 93 MET A C 1
ATOM 709 O O . MET A 1 93 ? -3.659 3.638 -10.720 1.00 75.44 93 MET A O 1
ATOM 713 N N . GLY A 1 94 ? -4.350 5.770 -10.716 1.00 73.56 94 GLY A N 1
ATOM 714 C CA . GLY A 1 94 ? -5.217 5.637 -11.892 1.00 73.56 94 GLY A CA 1
ATOM 715 C C . GLY A 1 94 ? -6.441 4.744 -11.648 1.00 73.56 94 GLY A C 1
ATOM 716 O O . GLY A 1 94 ? -6.904 4.071 -12.573 1.00 73.56 94 GLY A O 1
ATOM 717 N N . LEU A 1 95 ? -6.922 4.690 -10.398 1.00 70.19 95 LEU A N 1
ATOM 718 C CA . LEU A 1 95 ? -8.020 3.835 -9.934 1.00 70.19 95 LEU A CA 1
ATOM 719 C C . LEU A 1 95 ? -9.359 4.557 -9.811 1.00 70.19 95 LEU A C 1
ATOM 721 O O . LEU A 1 95 ? -9.384 5.721 -9.358 1.00 70.19 95 LEU A O 1
#

pLDDT: mean 73.45, std 15.25, range [33.81, 91.0]